Protein AF-A0A830DYZ4-F1 (afdb_monomer)

Radius of gyration: 11.89 Å; Cα contacts (8 Å, |Δi|>4): 47; chains: 1; bounding box: 30×13×34 Å

Secondary structure (DSSP, 8-state):
------EEEEEEE-TTS-EEEEEEETTEEESSHHHHHHHHHT-

Organism: NCBI:txid255616

Sequence (43 aa):
MASNARVTARIVRTDGGETYKEYRVGAVAYGSIEALEAALEAR

Nearest PDB structures (foldseek):
  4pw2-assembly1_A-2  TM=5.948E-01  e=3.112E+00  Danio rerio
  4pxq-assembly1_B  TM=5.687E-01  e=4.537E+00  Danio rerio
  6i02-assembly1_B  TM=5.736E-01  e=5.832E+00  Homo sapiens
  6i02-assembly1_A  TM=5.842E-01  e=6.612E+00  Homo sapiens
  6i01-assembly1_A  TM=5.756E-01  e=6.612E+00  Homo sapiens

Structure (mmCIF, N/CA/C/O backbone):
data_AF-A0A830DYZ4-F1
#
_entry.id   AF-A0A830DYZ4-F1
#
loop_
_atom_site.group_PDB
_atom_site.id
_atom_site.type_symbol
_atom_site.label_atom_id
_atom_site.label_alt_id
_atom_site.label_comp_id
_atom_site.label_asym_id
_atom_site.label_entity_id
_atom_site.label_seq_id
_atom_site.pdbx_PDB_ins_code
_atom_site.Cartn_x
_atom_site.Cartn_y
_atom_site.Cartn_z
_atom_site.occupancy
_atom_site.B_iso_or_equiv
_atom_site.auth_seq_id
_atom_site.auth_comp_id
_atom_site.auth_asym_id
_atom_site.auth_atom_id
_atom_site.pdbx_PDB_model_num
ATOM 1 N N . MET A 1 1 ? 14.342 -1.655 -19.840 1.00 39.81 1 MET A N 1
ATOM 2 C CA . MET A 1 1 ? 13.595 -0.395 -19.631 1.00 39.81 1 MET A CA 1
ATOM 3 C C . MET A 1 1 ? 13.214 -0.307 -18.165 1.00 39.81 1 MET A C 1
ATOM 5 O O . MET A 1 1 ? 12.435 -1.137 -17.715 1.00 39.81 1 MET A O 1
ATOM 9 N N . ALA A 1 2 ? 13.769 0.642 -17.412 1.00 57.97 2 ALA A N 1
ATOM 10 C CA . ALA A 1 2 ? 13.240 0.949 -16.089 1.00 57.97 2 ALA A CA 1
ATOM 11 C C . ALA A 1 2 ? 11.896 1.655 -16.301 1.00 57.97 2 ALA A C 1
ATOM 13 O O . ALA A 1 2 ? 11.848 2.785 -16.783 1.00 57.97 2 ALA A O 1
ATOM 14 N N . SER A 1 3 ? 10.789 0.965 -16.031 1.00 63.97 3 SER A N 1
ATOM 15 C CA . SER A 1 3 ? 9.503 1.636 -15.881 1.00 63.97 3 SER A CA 1
ATOM 16 C C . SER A 1 3 ? 9.690 2.690 -14.792 1.00 63.97 3 SER A C 1
ATOM 18 O O . SER A 1 3 ? 10.007 2.314 -13.663 1.00 63.97 3 SER A O 1
ATOM 20 N N . ASN A 1 4 ? 9.537 3.977 -15.115 1.00 67.50 4 ASN A N 1
ATOM 21 C CA . ASN A 1 4 ? 9.502 5.062 -14.130 1.00 67.50 4 ASN A CA 1
ATOM 22 C C . ASN A 1 4 ? 8.247 4.891 -13.262 1.00 67.50 4 ASN A C 1
ATOM 24 O O . ASN A 1 4 ? 7.232 5.564 -13.451 1.00 67.50 4 ASN A O 1
ATOM 28 N N . ALA A 1 5 ? 8.285 3.909 -12.366 1.00 73.62 5 ALA A N 1
ATOM 29 C CA . ALA A 1 5 ? 7.205 3.594 -11.463 1.00 73.62 5 ALA A CA 1
ATOM 30 C C . ALA A 1 5 ? 7.166 4.707 -10.417 1.00 73.62 5 ALA A C 1
ATOM 32 O O . ALA A 1 5 ? 8.073 4.849 -9.601 1.00 73.62 5 ALA A O 1
ATOM 33 N N . ARG A 1 6 ? 6.138 5.551 -10.497 1.00 85.94 6 ARG A N 1
ATOM 34 C CA . ARG A 1 6 ? 5.945 6.643 -9.546 1.00 85.94 6 ARG A CA 1
ATOM 35 C C . ARG A 1 6 ? 5.552 6.063 -8.193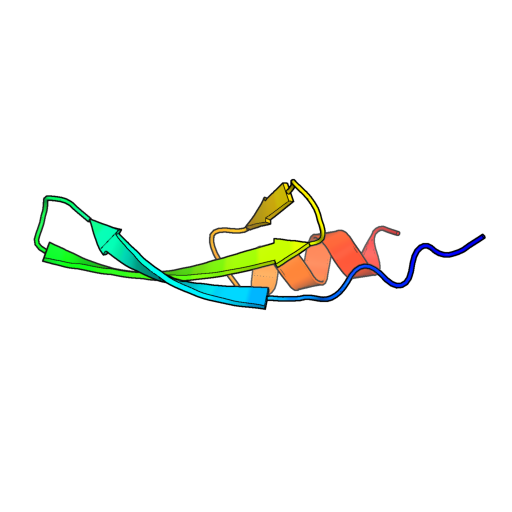 1.00 85.94 6 ARG A C 1
ATOM 37 O O . ARG A 1 6 ? 4.650 5.228 -8.121 1.00 85.94 6 ARG A O 1
ATOM 44 N N . VAL A 1 7 ? 6.201 6.548 -7.140 1.00 90.19 7 VAL A N 1
ATOM 45 C CA . VAL A 1 7 ? 5.793 6.282 -5.760 1.00 90.19 7 VAL A CA 1
ATOM 46 C C . VAL A 1 7 ? 4.626 7.207 -5.421 1.00 90.19 7 VAL A C 1
ATOM 48 O O . VAL A 1 7 ? 4.706 8.414 -5.642 1.00 90.19 7 VAL A O 1
ATOM 51 N N . THR A 1 8 ? 3.538 6.652 -4.890 1.00 93.88 8 THR A N 1
ATOM 52 C CA . THR A 1 8 ? 2.403 7.425 -4.357 1.00 93.88 8 THR A CA 1
ATOM 53 C C . THR A 1 8 ? 2.192 7.066 -2.895 1.00 93.88 8 THR A C 1
ATOM 55 O O . THR A 1 8 ? 2.193 5.886 -2.560 1.00 93.88 8 THR A O 1
ATOM 58 N N . ALA A 1 9 ? 1.975 8.058 -2.032 1.00 94.38 9 ALA A N 1
ATOM 59 C CA . ALA A 1 9 ? 1.564 7.837 -0.648 1.00 94.38 9 ALA A CA 1
ATOM 60 C C . ALA A 1 9 ? 0.076 8.172 -0.479 1.00 94.38 9 ALA A C 1
ATOM 62 O O . ALA A 1 9 ? -0.402 9.168 -1.026 1.00 94.38 9 ALA A O 1
ATOM 63 N N . ARG A 1 10 ? -0.654 7.362 0.291 1.00 94.06 10 ARG A N 1
ATOM 64 C CA . ARG A 1 10 ? -2.045 7.624 0.683 1.00 94.06 10 ARG A CA 1
ATOM 65 C C . ARG A 1 10 ? -2.231 7.423 2.183 1.00 94.06 10 ARG A C 1
ATOM 67 O O . ARG A 1 10 ? -1.617 6.542 2.773 1.00 94.06 10 ARG A O 1
ATOM 74 N N . ILE A 1 11 ? -3.092 8.234 2.790 1.00 94.75 11 ILE A N 1
ATOM 75 C CA . ILE A 1 11 ? -3.524 8.037 4.176 1.00 94.75 11 ILE A CA 1
ATOM 76 C C . ILE A 1 11 ? -4.710 7.074 4.144 1.00 94.75 11 ILE A C 1
ATOM 78 O O . ILE A 1 11 ? -5.719 7.359 3.499 1.00 94.75 11 ILE A O 1
ATOM 82 N N . VAL A 1 12 ? -4.575 5.931 4.808 1.00 93.00 12 VAL A N 1
ATOM 83 C CA . VAL A 1 12 ? -5.625 4.922 4.946 1.00 93.00 12 VAL A CA 1
ATOM 84 C C . VAL A 1 12 ? -6.177 5.004 6.358 1.00 93.00 12 VAL A C 1
ATOM 86 O O . VAL A 1 12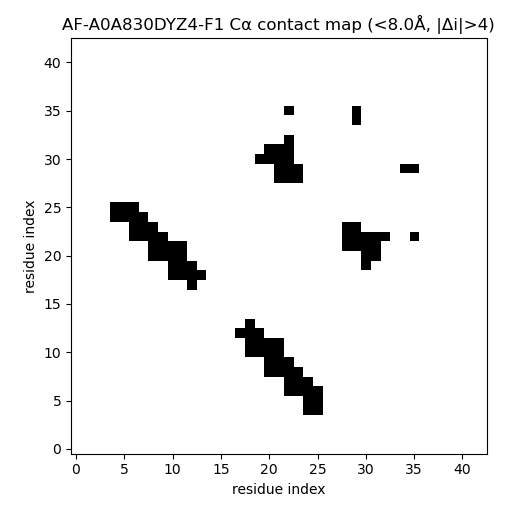 ? -5.411 5.067 7.316 1.00 93.00 12 VAL A O 1
ATOM 89 N N . ARG A 1 13 ? -7.505 5.008 6.482 1.00 96.19 13 ARG A N 1
ATOM 90 C CA . ARG A 1 13 ? -8.199 4.898 7.764 1.00 96.19 13 ARG A CA 1
ATOM 91 C C . ARG A 1 13 ? -8.735 3.477 7.916 1.00 96.19 13 ARG A C 1
ATOM 93 O O . ARG A 1 13 ? -9.374 2.984 6.989 1.00 96.19 13 ARG A O 1
ATOM 100 N N . THR A 1 14 ? -8.455 2.828 9.040 1.00 92.88 14 THR A N 1
ATOM 101 C CA . THR A 1 14 ? -9.014 1.516 9.388 1.00 92.88 14 THR A CA 1
ATOM 102 C C . THR A 1 14 ? -10.449 1.667 9.879 1.00 92.88 14 THR A C 1
ATOM 104 O O . THR A 1 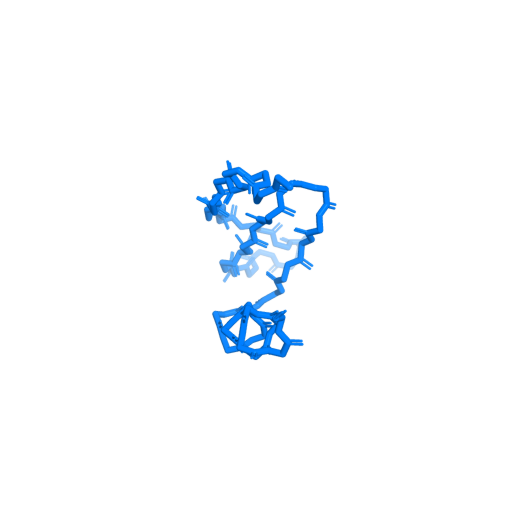14 ? -10.872 2.754 10.283 1.00 92.88 14 THR A O 1
ATOM 107 N N . ASP A 1 15 ? -11.191 0.562 9.911 1.00 95.38 15 ASP A N 1
ATOM 108 C CA . ASP A 1 15 ? -12.538 0.533 10.494 1.00 95.38 15 ASP A CA 1
ATOM 109 C C . ASP A 1 15 ? -12.522 0.885 11.993 1.00 95.38 15 ASP A C 1
ATOM 111 O O . ASP A 1 15 ? -13.465 1.484 12.504 1.00 95.38 15 ASP A O 1
ATOM 115 N N . GLY A 1 16 ? -11.410 0.598 12.683 1.00 95.38 16 GLY A N 1
ATOM 116 C CA . GLY A 1 16 ? -11.156 1.016 14.067 1.00 95.38 16 GLY A CA 1
ATOM 117 C C . GLY A 1 16 ? -10.864 2.512 14.228 1.00 95.38 16 GLY A C 1
ATOM 118 O O . GLY A 1 16 ? -10.692 2.996 15.343 1.00 95.38 16 GLY A O 1
ATOM 119 N N . GLY A 1 17 ? -10.811 3.264 13.128 1.00 95.31 17 GLY A N 1
ATOM 120 C CA . GLY A 1 17 ? -10.581 4.703 13.120 1.00 95.31 17 GLY A CA 1
ATOM 121 C C . GLY A 1 17 ? -9.110 5.114 13.149 1.00 95.31 17 GLY A C 1
ATOM 122 O O . GLY A 1 17 ? -8.842 6.313 13.060 1.00 95.31 17 GLY A O 1
ATOM 123 N N . GLU A 1 18 ? -8.182 4.160 13.216 1.00 96.25 18 GLU A N 1
ATOM 124 C CA . GLU A 1 18 ? -6.743 4.408 13.145 1.00 96.25 18 GLU A CA 1
ATOM 125 C C . GLU A 1 18 ? -6.352 4.852 11.738 1.00 96.25 18 GLU A C 1
ATOM 127 O O . GLU A 1 18 ? -6.963 4.451 10.749 1.00 96.25 18 GLU A O 1
ATOM 132 N N . THR A 1 19 ? -5.313 5.673 11.629 1.00 95.00 19 THR A N 1
ATOM 133 C CA . THR A 1 19 ? -4.799 6.128 10.335 1.00 95.00 19 THR A CA 1
ATOM 134 C C . THR A 1 19 ? -3.358 5.700 10.150 1.00 95.00 19 THR A C 1
ATOM 136 O O . THR A 1 19 ? -2.539 5.937 11.036 1.00 95.00 19 THR A O 1
ATOM 139 N N . TYR A 1 20 ? -3.026 5.157 8.983 1.00 92.62 20 TYR A N 1
ATOM 140 C CA . TYR A 1 20 ? -1.652 4.848 8.597 1.00 92.62 20 TYR A CA 1
ATOM 141 C C . TYR A 1 20 ? -1.345 5.363 7.189 1.00 92.62 20 TYR A C 1
ATOM 143 O O . TYR A 1 20 ? -2.243 5.678 6.404 1.00 92.62 20 TYR A O 1
ATOM 151 N N . LYS A 1 21 ? -0.054 5.496 6.878 1.00 95.56 21 LYS A N 1
ATOM 152 C CA . LYS A 1 21 ? 0.417 5.858 5.539 1.00 95.56 21 LYS A CA 1
ATOM 153 C C . LYS A 1 21 ? 0.716 4.582 4.768 1.00 95.56 21 LYS A C 1
ATOM 155 O O . LYS A 1 21 ? 1.550 3.794 5.191 1.00 95.56 21 LYS A O 1
ATOM 160 N N . GLU A 1 22 ? 0.058 4.404 3.634 1.00 96.06 22 GLU A N 1
ATOM 161 C CA . GLU A 1 22 ? 0.369 3.341 2.684 1.00 96.06 22 GLU A CA 1
ATOM 162 C C . GLU A 1 22 ? 1.113 3.934 1.487 1.00 96.06 22 GLU A C 1
ATOM 164 O O . GLU A 1 22 ? 0.725 4.978 0.953 1.00 96.06 22 GLU A O 1
ATOM 169 N N . TYR A 1 23 ? 2.155 3.245 1.040 1.00 95.38 23 TYR A N 1
ATOM 170 C CA . TYR A 1 23 ? 2.945 3.611 -0.127 1.00 95.38 23 TYR A CA 1
ATOM 171 C C . TYR A 1 23 ? 2.666 2.649 -1.275 1.00 95.38 23 TYR A C 1
ATOM 173 O O . TYR A 1 23 ? 2.497 1.454 -1.065 1.00 95.38 23 TYR A O 1
ATOM 181 N N . ARG A 1 24 ? 2.628 3.145 -2.510 1.00 94.25 24 ARG A N 1
ATOM 182 C CA . ARG A 1 24 ? 2.370 2.333 -3.703 1.00 94.25 24 ARG A CA 1
ATOM 183 C C . ARG A 1 24 ? 3.388 2.583 -4.794 1.00 94.25 24 ARG A C 1
ATOM 185 O O . ARG A 1 24 ? 3.696 3.734 -5.100 1.00 94.25 24 ARG A O 1
ATOM 192 N N . VAL A 1 25 ? 3.828 1.496 -5.423 1.00 92.75 25 VAL A N 1
ATOM 193 C CA . VAL A 1 25 ? 4.661 1.493 -6.631 1.00 92.75 25 VAL A CA 1
ATOM 194 C C . VAL A 1 25 ? 3.960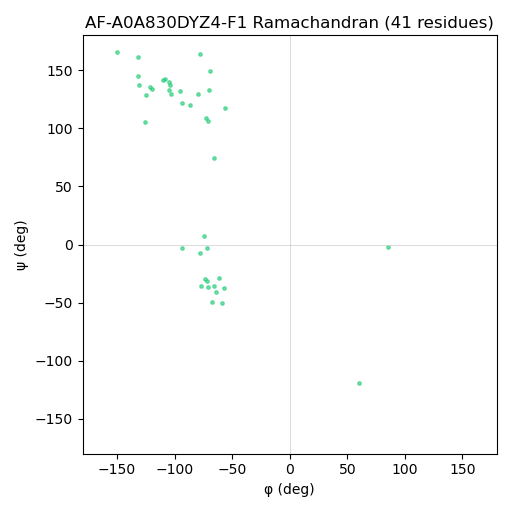 0.635 -7.678 1.00 92.75 25 VAL A C 1
ATOM 196 O O . VAL A 1 25 ? 3.910 -0.590 -7.572 1.00 92.75 25 VAL A O 1
ATOM 199 N N . GLY A 1 26 ? 3.361 1.277 -8.684 1.00 88.06 26 GLY A N 1
ATOM 200 C CA . GLY A 1 26 ? 2.491 0.581 -9.635 1.00 88.06 26 GLY A CA 1
ATOM 201 C C . GLY A 1 26 ? 1.296 -0.075 -8.928 1.00 88.06 26 GLY A C 1
ATOM 202 O O . GLY A 1 26 ? 0.496 0.619 -8.304 1.00 88.06 26 GLY A O 1
ATOM 203 N N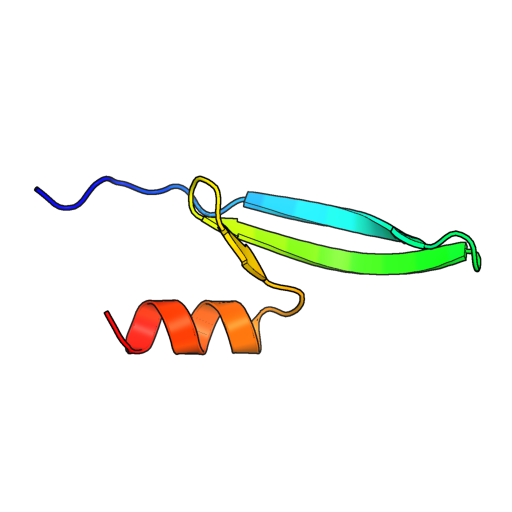 . ALA A 1 27 ? 1.181 -1.404 -9.024 1.00 87.75 27 ALA A N 1
ATOM 204 C CA . ALA A 1 27 ? 0.111 -2.189 -8.397 1.00 87.75 27 ALA A CA 1
ATOM 205 C C . ALA A 1 27 ? 0.472 -2.751 -7.005 1.00 87.75 27 ALA A C 1
ATOM 207 O O . ALA A 1 27 ? -0.369 -3.386 -6.373 1.00 87.75 27 ALA A O 1
ATOM 208 N N . VAL A 1 28 ? 1.703 -2.535 -6.526 1.00 92.00 28 VAL A N 1
ATOM 209 C CA . VAL A 1 28 ? 2.178 -3.064 -5.238 1.00 92.00 28 VAL A CA 1
ATOM 210 C C . VAL A 1 28 ? 2.007 -2.009 -4.152 1.00 92.00 28 VAL A C 1
ATOM 212 O O . VAL A 1 28 ? 2.387 -0.853 -4.351 1.00 92.00 28 VAL A O 1
ATOM 215 N N . ALA A 1 29 ? 1.442 -2.412 -3.015 1.00 93.62 29 ALA A N 1
ATOM 216 C CA . ALA A 1 29 ? 1.252 -1.577 -1.837 1.00 93.62 29 ALA A C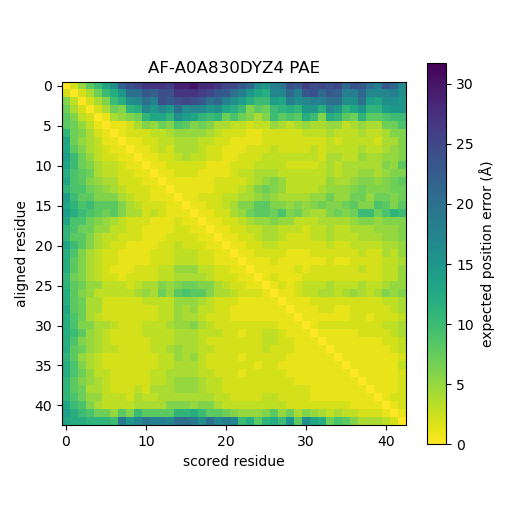A 1
ATOM 217 C C . ALA A 1 29 ? 2.172 -2.021 -0.691 1.00 93.62 29 ALA A C 1
ATOM 219 O O . ALA A 1 29 ? 2.351 -3.215 -0.462 1.00 93.62 29 ALA A O 1
ATOM 220 N N . TYR A 1 30 ? 2.706 -1.049 0.042 1.00 94.69 30 TYR A N 1
ATOM 221 C CA . TYR A 1 30 ? 3.590 -1.208 1.190 1.00 94.69 30 TYR A CA 1
ATOM 222 C C . TYR A 1 30 ? 2.984 -0.471 2.384 1.00 94.69 30 TYR A C 1
ATOM 224 O O . TYR A 1 30 ? 2.617 0.702 2.283 1.00 94.69 30 TYR A O 1
ATOM 232 N N . GLY A 1 31 ? 2.867 -1.164 3.516 1.00 93.38 31 GLY A N 1
ATOM 233 C CA . GLY A 1 31 ? 2.240 -0.628 4.729 1.00 93.38 31 GLY A CA 1
ATOM 234 C C . GLY A 1 31 ? 3.118 0.332 5.536 1.00 93.38 31 GLY A C 1
ATOM 235 O O . GLY A 1 31 ? 2.632 0.917 6.499 1.00 93.38 31 GLY A O 1
ATOM 236 N N . SER A 1 32 ? 4.394 0.491 5.173 1.00 92.62 32 SER A N 1
ATOM 237 C CA . SER A 1 32 ? 5.331 1.397 5.837 1.00 92.62 32 SER A CA 1
ATOM 238 C C . SER A 1 32 ? 6.389 1.913 4.857 1.00 92.62 32 SER A C 1
ATOM 240 O O . SER A 1 32 ? 6.527 1.381 3.749 1.00 92.62 32 SER A O 1
ATOM 242 N N . ILE A 1 33 ? 7.113 2.964 5.251 1.00 92.94 33 ILE A N 1
ATOM 243 C CA . ILE A 1 33 ? 8.190 3.523 4.424 1.00 92.94 33 ILE A CA 1
ATOM 244 C C . ILE A 1 33 ? 9.394 2.581 4.388 1.00 92.94 33 ILE A C 1
ATOM 246 O O . ILE A 1 33 ? 9.970 2.381 3.329 1.00 92.94 33 ILE A O 1
ATOM 250 N N . GLU A 1 34 ? 9.687 1.907 5.498 1.00 94.69 34 GLU A N 1
ATOM 251 C CA . GLU A 1 34 ? 10.791 0.954 5.622 1.00 94.69 34 GLU A CA 1
ATOM 252 C C . GLU A 1 34 ? 10.577 -0.252 4.698 1.00 94.69 34 GLU A C 1
ATOM 254 O O . GLU A 1 34 ? 11.500 -0.709 4.027 1.00 94.69 34 GLU A O 1
ATOM 259 N N . ALA A 1 35 ? 9.335 -0.747 4.604 1.00 94.06 35 ALA A N 1
ATOM 260 C CA . ALA A 1 35 ? 8.985 -1.829 3.688 1.00 94.06 35 ALA A CA 1
ATOM 261 C C . ALA A 1 35 ? 9.120 -1.412 2.213 1.00 94.06 35 ALA A C 1
ATOM 263 O O . ALA A 1 35 ? 9.504 -2.230 1.376 1.00 94.06 35 ALA A O 1
ATOM 264 N N . LEU A 1 36 ? 8.807 -0.151 1.892 1.00 93.94 36 LEU A N 1
ATOM 265 C CA . LEU A 1 36 ? 9.023 0.403 0.556 1.00 93.94 36 LEU A CA 1
ATOM 266 C C . LEU A 1 36 ? 10.521 0.518 0.243 1.00 93.94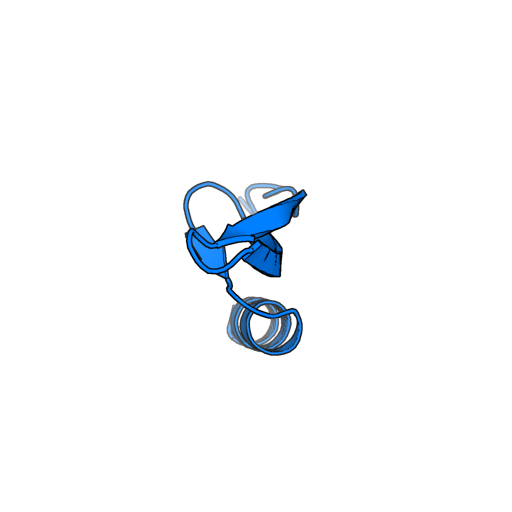 36 LEU A C 1
ATOM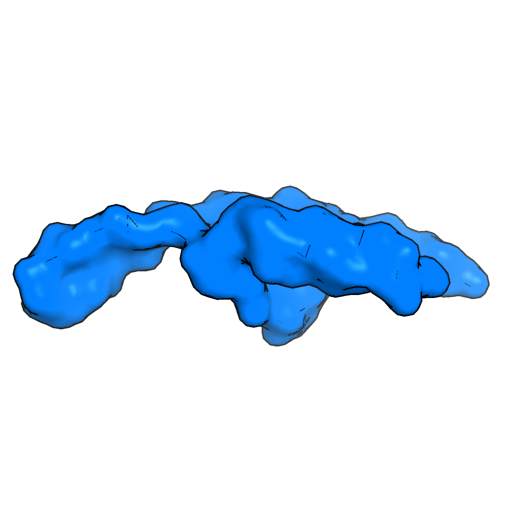 268 O O . LEU A 1 36 ? 10.940 0.097 -0.832 1.00 93.94 36 LEU A 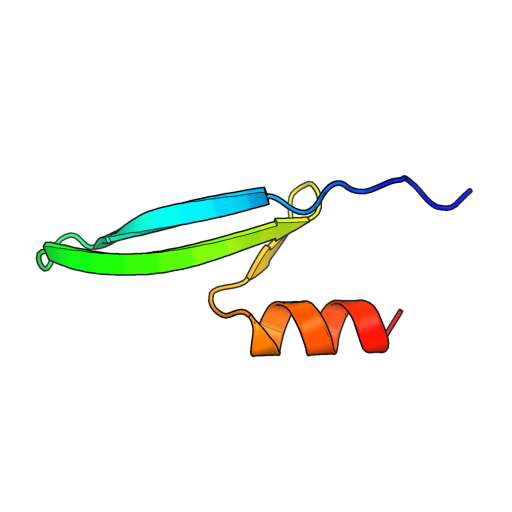O 1
ATOM 272 N N . GLU A 1 37 ? 11.307 1.096 1.151 1.00 93.75 37 GLU A N 1
ATOM 273 C CA . GLU A 1 37 ? 12.750 1.302 0.981 1.00 93.75 37 GLU A CA 1
ATOM 274 C C . GLU A 1 37 ? 13.468 -0.029 0.761 1.00 93.75 37 GLU A C 1
ATOM 276 O O . GLU A 1 37 ? 14.128 -0.194 -0.264 1.00 93.75 37 GLU A O 1
ATOM 281 N N . ALA A 1 38 ? 13.223 -1.023 1.619 1.00 94.56 38 ALA A N 1
ATOM 282 C CA . ALA A 1 38 ? 13.797 -2.359 1.466 1.00 94.56 38 ALA A CA 1
ATOM 283 C C . ALA A 1 38 ? 13.457 -3.000 0.105 1.00 94.56 38 ALA A C 1
ATOM 285 O O . ALA A 1 38 ? 14.292 -3.668 -0.504 1.00 94.56 38 ALA A O 1
ATOM 286 N N . ALA A 1 39 ? 12.240 -2.783 -0.409 1.00 91.19 39 ALA A N 1
ATOM 287 C CA . ALA A 1 39 ? 11.826 -3.306 -1.710 1.00 91.19 39 ALA A CA 1
ATOM 288 C C . ALA A 1 39 ? 12.468 -2.570 -2.899 1.00 91.19 39 ALA A C 1
ATOM 290 O O . ALA A 1 39 ? 12.654 -3.167 -3.961 1.00 91.19 39 ALA A O 1
ATOM 291 N N . LEU A 1 40 ? 12.779 -1.279 -2.748 1.00 89.50 40 LEU A N 1
ATOM 292 C CA . LEU A 1 40 ? 13.481 -0.492 -3.763 1.00 89.50 40 LEU A CA 1
ATOM 293 C C . LEU A 1 40 ? 14.984 -0.791 -3.781 1.00 89.50 40 LEU A C 1
ATOM 295 O O . LEU A 1 40 ? 15.566 -0.812 -4.860 1.00 89.50 40 LEU A O 1
ATOM 299 N N . GLU A 1 41 ? 15.590 -1.038 -2.620 1.00 91.00 41 GLU A N 1
ATOM 300 C CA . GLU A 1 41 ? 17.006 -1.404 -2.492 1.00 91.00 41 GLU A CA 1
ATOM 301 C C . GLU A 1 41 ? 17.304 -2.826 -2.979 1.00 91.00 41 GLU A C 1
ATOM 303 O O . GLU A 1 41 ? 18.377 -3.084 -3.516 1.00 91.00 41 GLU A O 1
ATOM 308 N N . ALA A 1 42 ? 16.354 -3.754 -2.840 1.00 86.69 42 ALA A N 1
ATOM 309 C CA . ALA A 1 42 ? 16.489 -5.131 -3.322 1.00 86.69 42 ALA A CA 1
ATOM 310 C C . ALA A 1 42 ? 16.363 -5.283 -4.857 1.00 86.69 42 ALA A C 1
ATOM 312 O O . ALA A 1 42 ? 16.260 -6.408 -5.354 1.00 86.69 42 ALA A O 1
ATOM 313 N N . ARG A 1 43 ? 16.302 -4.175 -5.602 1.00 67.00 43 ARG A N 1
ATOM 314 C CA . ARG A 1 43 ? 15.961 -4.117 -7.028 1.00 67.00 43 ARG A CA 1
ATOM 315 C C . ARG A 1 43 ? 17.168 -3.829 -7.911 1.00 67.00 43 ARG A C 1
ATOM 317 O O . ARG A 1 43 ? 17.161 -4.352 -9.048 1.00 67.00 43 ARG A O 1
#

Mean predicted aligned error: 4.9 Å

Solvent-accessible surface area (backbone atoms only — not comparable to full-atom values): 2765 Å² total; per-residue (Å²): 132,84,74,87,63,59,77,46,78,46,81,44,71,48,96,88,67,49,74,49,58,35,34,29,49,75,94,47,76,24,81,36,68,66,59,42,49,56,58,61,73,77,105

Foldseek 3Di:
DPPPFDKDWDWDADPVRDIFIWIDGVPDIDRDPVRVVVVVVVD

pLDDT: mean 88.69, std 11.87, range [39.81, 96.25]